Protein AF-A0A6B2DLX5-F1 (afdb_monomer_lite)

Structure (mmCIF, N/CA/C/O backbone):
data_AF-A0A6B2DLX5-F1
#
_entry.id   AF-A0A6B2DLX5-F1
#
loop_
_atom_site.group_PDB
_atom_site.id
_atom_site.type_symbol
_atom_site.label_atom_id
_atom_site.label_alt_id
_atom_site.label_comp_id
_atom_site.label_asym_id
_atom_site.label_entity_id
_atom_site.label_seq_id
_atom_site.pdbx_PDB_ins_code
_atom_site.Cartn_x
_atom_site.Cartn_y
_atom_site.Cartn_z
_atom_site.occupancy
_atom_site.B_iso_or_equiv
_atom_site.auth_seq_id
_atom_site.auth_comp_id
_atom_site.auth_asym_id
_atom_site.auth_atom_id
_atom_site.pdbx_PDB_model_num
ATOM 1 N N . MET A 1 1 ? -8.018 -4.590 13.183 1.00 63.00 1 MET A N 1
ATOM 2 C CA . MET A 1 1 ? -7.355 -3.274 12.997 1.00 63.00 1 MET A CA 1
ATOM 3 C C . MET A 1 1 ? -8.194 -2.063 13.432 1.00 63.00 1 MET A C 1
ATOM 5 O O . MET A 1 1 ? -7.621 -1.175 14.044 1.00 63.00 1 MET A O 1
ATOM 9 N N . LYS A 1 2 ? -9.519 -1.998 13.194 1.00 68.19 2 LYS A N 1
ATOM 10 C CA . LYS A 1 2 ? -10.344 -0.804 13.517 1.00 68.19 2 LYS A CA 1
ATOM 11 C C . LYS A 1 2 ? -10.205 -0.265 14.956 1.00 68.19 2 LYS A C 1
ATOM 13 O O . LYS A 1 2 ? -10.068 0.938 15.129 1.00 68.19 2 LYS A O 1
ATOM 18 N N . GLY A 1 3 ? -10.183 -1.135 15.970 1.00 75.56 3 GLY A N 1
ATOM 19 C CA . GLY A 1 3 ? -10.061 -0.711 17.375 1.00 75.56 3 GLY A CA 1
ATOM 20 C C . GLY A 1 3 ? -8.695 -0.129 17.770 1.00 75.56 3 GLY A C 1
ATOM 21 O O . GLY A 1 3 ? -8.614 0.593 18.755 1.00 75.56 3 GLY A O 1
ATOM 22 N N . LEU A 1 4 ? -7.630 -0.412 17.011 1.00 77.31 4 LEU A N 1
ATOM 23 C CA . LEU A 1 4 ? -6.293 0.148 17.246 1.00 77.31 4 LEU A CA 1
ATOM 24 C C . LEU A 1 4 ? -6.159 1.541 16.615 1.00 77.31 4 LEU A C 1
ATOM 26 O O . LEU A 1 4 ? -5.634 2.448 17.250 1.00 77.31 4 LEU A O 1
ATOM 30 N N . LEU A 1 5 ? -6.697 1.716 15.402 1.00 74.50 5 LEU A N 1
ATOM 31 C CA . LEU A 1 5 ? -6.668 2.993 14.682 1.00 74.50 5 LEU A CA 1
ATOM 32 C C . LEU A 1 5 ? -7.359 4.113 15.470 1.00 74.50 5 LEU A C 1
ATOM 34 O O . LEU A 1 5 ? -6.802 5.191 15.586 1.00 74.50 5 LEU A O 1
ATOM 38 N N . LEU A 1 6 ? -8.508 3.830 16.095 1.00 71.25 6 LEU A N 1
ATOM 39 C CA . LEU A 1 6 ? -9.227 4.805 16.932 1.00 71.25 6 LEU A CA 1
ATOM 40 C C . LEU A 1 6 ? -8.471 5.207 18.208 1.00 71.25 6 LEU A C 1
ATOM 42 O O . LEU A 1 6 ? -8.706 6.275 18.764 1.00 71.25 6 LEU A O 1
ATOM 46 N N . ARG A 1 7 ? -7.589 4.339 18.713 1.00 79.44 7 ARG A N 1
ATOM 47 C CA . ARG A 1 7 ? -6.763 4.649 19.888 1.00 79.44 7 ARG A CA 1
ATOM 48 C C . ARG A 1 7 ? -5.539 5.466 19.489 1.00 79.44 7 ARG A C 1
ATOM 50 O O . ARG A 1 7 ? -5.176 6.378 20.219 1.00 79.44 7 ARG A O 1
ATOM 57 N N . LEU A 1 8 ? -4.950 5.163 18.331 1.00 74.19 8 LEU A N 1
ATOM 58 C CA . LEU A 1 8 ? -3.856 5.945 17.758 1.00 74.19 8 LEU A CA 1
ATOM 59 C C . LEU A 1 8 ? -4.319 7.334 17.329 1.00 74.19 8 LEU A C 1
ATOM 61 O O . LEU A 1 8 ? -3.659 8.293 17.681 1.00 74.19 8 LEU A O 1
ATOM 65 N N . SER A 1 9 ? -5.489 7.477 16.705 1.00 63.59 9 SER A N 1
ATOM 66 C CA . SER A 1 9 ? -6.025 8.787 16.305 1.00 63.59 9 SER A CA 1
ATOM 67 C C . SER A 1 9 ? -6.191 9.763 17.479 1.00 63.59 9 SER A C 1
ATOM 69 O O . SER A 1 9 ? -6.121 10.973 17.301 1.00 63.59 9 SER A O 1
ATOM 71 N N . GLY A 1 10 ? -6.434 9.241 18.688 1.00 71.88 10 GLY A N 1
ATOM 72 C CA . GLY A 1 10 ? -6.523 10.034 19.917 1.00 71.88 10 GLY A CA 1
ATOM 73 C C . GLY A 1 10 ? -5.178 10.322 20.595 1.00 71.88 10 GLY A C 1
ATOM 74 O O . GLY A 1 10 ? -5.156 11.091 21.551 1.00 71.88 10 GLY A O 1
ATOM 75 N N . LEU A 1 11 ? -4.085 9.702 20.139 1.00 79.31 11 LEU A N 1
ATOM 76 C CA . LEU A 1 11 ? -2.745 9.813 20.725 1.00 79.31 11 LEU A CA 1
ATOM 77 C C . LEU A 1 11 ? -1.753 10.496 19.771 1.00 79.31 11 LEU A C 1
ATOM 79 O O . LEU A 1 11 ? -1.028 11.387 20.198 1.00 79.31 11 LEU A O 1
ATOM 83 N N . ASP A 1 12 ? -1.731 10.076 18.505 1.00 81.12 12 ASP A N 1
ATOM 84 C CA . ASP A 1 12 ? -0.863 10.578 17.444 1.00 81.12 12 ASP A CA 1
ATOM 85 C C . ASP A 1 12 ? -1.418 10.222 16.045 1.00 81.12 12 ASP A C 1
ATOM 87 O O . ASP A 1 12 ? -1.547 9.050 15.670 1.00 81.12 12 ASP A O 1
ATOM 91 N N . ALA A 1 13 ? -1.754 11.249 15.261 1.00 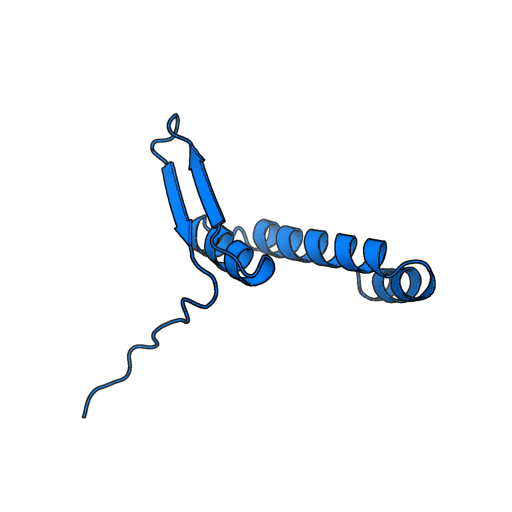80.69 13 ALA A N 1
ATOM 92 C CA . ALA A 1 13 ? -2.332 11.083 13.926 1.00 80.69 13 ALA A CA 1
ATOM 93 C C . ALA A 1 13 ? -1.331 10.492 12.915 1.00 80.69 13 ALA A C 1
ATOM 95 O O . ALA A 1 13 ? -1.731 9.761 12.004 1.00 80.69 13 ALA A O 1
ATOM 96 N N . ASP A 1 14 ? -0.033 10.749 13.091 1.00 84.75 14 ASP A N 1
ATOM 97 C CA . ASP A 1 14 ? 1.009 10.223 12.206 1.00 84.75 14 ASP A CA 1
ATOM 98 C C . ASP A 1 14 ? 1.174 8.708 12.378 1.00 84.75 14 ASP A C 1
ATOM 100 O O . ASP A 1 14 ? 1.256 7.961 11.397 1.00 84.75 14 ASP A O 1
ATOM 104 N N . ALA A 1 15 ? 1.125 8.218 13.613 1.00 85.94 15 ALA A N 1
ATOM 105 C CA . ALA A 1 15 ? 1.158 6.799 13.921 1.00 85.94 15 ALA A CA 1
ATOM 106 C C . ALA A 1 15 ? -0.110 6.077 13.439 1.00 85.94 15 ALA A C 1
ATOM 108 O O . ALA A 1 15 ? -0.030 4.952 12.937 1.00 85.94 15 ALA A O 1
ATOM 109 N N . GLU A 1 16 ? -1.283 6.715 13.516 1.00 85.38 16 GLU A N 1
ATOM 110 C CA . GLU A 1 16 ? -2.491 6.188 12.874 1.00 85.38 16 GLU A CA 1
ATOM 111 C C . GLU A 1 16 ? -2.289 6.029 11.358 1.00 85.38 16 GLU A C 1
ATOM 113 O O . GLU A 1 16 ? -2.590 4.970 10.792 1.00 85.38 16 GLU A O 1
ATOM 118 N N . ASN A 1 17 ? -1.757 7.063 10.703 1.00 87.44 17 ASN A N 1
ATOM 119 C CA . ASN A 1 17 ? -1.503 7.051 9.270 1.00 87.44 17 ASN A CA 1
ATOM 120 C C . ASN A 1 17 ? -0.500 5.953 8.879 1.00 87.44 17 ASN A C 1
ATOM 122 O O . ASN A 1 17 ? -0.748 5.193 7.940 1.00 87.44 17 ASN A O 1
ATOM 126 N N . ALA A 1 18 ? 0.574 5.778 9.652 1.00 89.44 18 ALA A N 1
ATOM 127 C CA . ALA A 1 18 ? 1.539 4.700 9.447 1.00 89.44 18 ALA A CA 1
ATOM 128 C C . ALA A 1 18 ? 0.869 3.313 9.480 1.00 89.44 18 ALA A C 1
ATOM 130 O O . ALA A 1 18 ? 1.092 2.485 8.594 1.00 89.44 18 ALA A O 1
ATOM 131 N N . VAL A 1 19 ? -0.024 3.063 10.444 1.00 92.00 19 VAL A N 1
ATOM 132 C CA . VAL A 1 19 ? -0.759 1.788 10.528 1.00 92.00 19 VAL A CA 1
ATOM 133 C C . VAL A 1 19 ? -1.720 1.604 9.350 1.00 92.00 19 VAL A C 1
ATOM 135 O O . VAL A 1 19 ? -1.897 0.479 8.877 1.00 92.00 19 VAL A O 1
ATOM 138 N N . ARG A 1 20 ? -2.321 2.680 8.828 1.00 90.62 20 ARG A N 1
ATOM 139 C CA . ARG A 1 20 ? -3.156 2.614 7.615 1.00 90.62 20 ARG A CA 1
ATOM 140 C C . ARG A 1 20 ? -2.344 2.204 6.387 1.00 90.62 20 ARG A C 1
ATOM 142 O O . ARG A 1 20 ? -2.822 1.363 5.626 1.00 90.62 20 ARG A O 1
ATOM 149 N N . VAL A 1 21 ? -1.131 2.735 6.224 1.00 94.75 21 VAL A N 1
ATOM 150 C CA . VAL A 1 21 ? -0.212 2.352 5.136 1.00 94.75 21 VAL A CA 1
ATOM 151 C C . VAL A 1 21 ? 0.203 0.885 5.267 1.00 94.75 21 VAL A C 1
ATOM 153 O O . VAL A 1 21 ? 0.121 0.133 4.297 1.00 94.75 21 VAL A O 1
ATOM 156 N N . ILE A 1 22 ? 0.552 0.428 6.473 1.00 94.56 22 ILE A N 1
ATOM 157 C CA . ILE A 1 22 ? 0.880 -0.986 6.721 1.00 94.56 22 ILE A CA 1
ATOM 158 C C . ILE A 1 22 ? -0.312 -1.887 6.367 1.00 94.56 22 ILE A C 1
ATOM 160 O O . ILE A 1 22 ? -0.166 -2.842 5.608 1.00 94.56 22 ILE A O 1
ATOM 164 N N . GLY A 1 23 ? -1.512 -1.556 6.851 1.00 94.75 23 GLY A N 1
ATOM 165 C CA . GLY A 1 23 ? -2.733 -2.315 6.562 1.00 94.75 23 GLY A CA 1
ATOM 166 C C . GLY A 1 23 ? -3.182 -2.254 5.096 1.00 94.75 23 GLY A C 1
ATOM 167 O O . GLY A 1 23 ? -3.978 -3.081 4.646 1.00 94.75 23 GLY A O 1
ATOM 168 N N . PHE A 1 24 ? -2.709 -1.278 4.324 1.00 95.12 24 PHE A N 1
ATOM 169 C CA . PHE A 1 24 ? -2.893 -1.253 2.878 1.00 95.12 24 PHE A CA 1
ATOM 170 C C . PHE A 1 24 ? -2.035 -2.328 2.198 1.00 95.12 24 PHE A C 1
ATOM 172 O O . PHE A 1 24 ? -2.579 -3.160 1.472 1.00 95.12 24 PHE A O 1
ATOM 179 N N . PHE A 1 25 ? -0.733 -2.377 2.491 1.00 96.31 25 PHE A N 1
ATOM 180 C CA . PHE A 1 25 ? 0.162 -3.378 1.904 1.00 96.31 25 PHE A CA 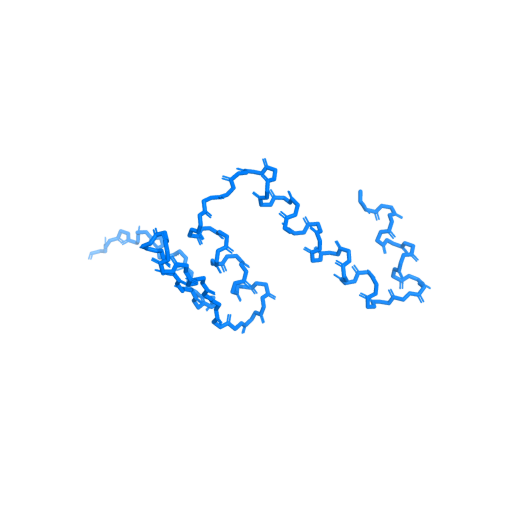1
ATOM 181 C C . PHE A 1 25 ? -0.128 -4.799 2.396 1.00 96.31 25 PHE A C 1
ATOM 183 O O . PHE A 1 25 ? -0.085 -5.735 1.602 1.00 96.31 25 PHE A O 1
ATOM 190 N N . ASP A 1 26 ? -0.517 -4.964 3.661 1.00 96.56 26 ASP A N 1
ATOM 191 C CA . ASP A 1 26 ? -0.932 -6.257 4.218 1.00 96.56 26 ASP A CA 1
ATOM 192 C C . ASP A 1 26 ? -2.099 -6.880 3.428 1.00 96.56 26 ASP A C 1
ATOM 194 O O . ASP A 1 26 ? -2.103 -8.078 3.132 1.00 96.56 26 ASP A O 1
ATOM 198 N N . ARG A 1 27 ? -3.058 -6.053 2.982 1.00 95.62 27 ARG A N 1
ATOM 199 C CA . ARG A 1 27 ? -4.164 -6.499 2.121 1.00 95.62 27 ARG A CA 1
ATOM 200 C C . ARG A 1 27 ? -3.691 -6.931 0.736 1.00 95.62 27 ARG A C 1
ATOM 202 O O . ARG A 1 27 ? -4.189 -7.935 0.235 1.00 95.62 27 ARG A O 1
ATOM 209 N N . LEU A 1 28 ? -2.736 -6.222 0.134 1.00 95.69 28 LEU A N 1
ATOM 210 C CA . LEU A 1 28 ? -2.162 -6.605 -1.163 1.00 95.69 28 LEU A CA 1
ATOM 211 C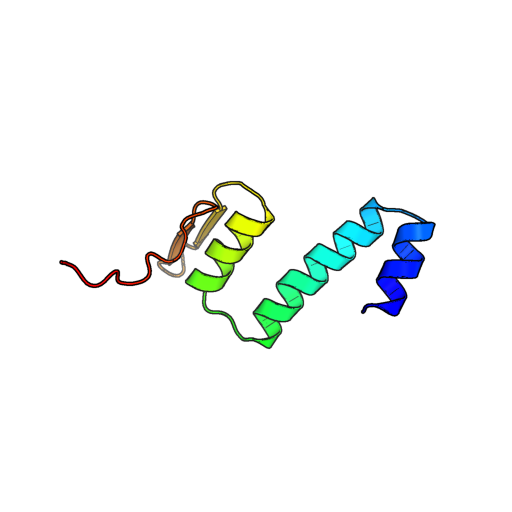 C . LEU A 1 28 ? -1.398 -7.932 -1.072 1.00 95.69 28 LEU A C 1
ATOM 213 O O . LEU A 1 28 ? -1.563 -8.794 -1.933 1.00 95.69 28 LEU A O 1
ATOM 217 N N . ILE A 1 29 ? -0.624 -8.125 -0.001 1.00 95.69 29 ILE A N 1
ATOM 218 C CA . ILE A 1 29 ? 0.101 -9.374 0.269 1.00 95.69 29 ILE A CA 1
ATOM 219 C C . ILE A 1 29 ? -0.884 -10.525 0.491 1.00 95.69 29 ILE A C 1
ATOM 221 O O . ILE A 1 29 ? -0.757 -11.579 -0.133 1.00 95.69 29 ILE A O 1
ATOM 225 N N . THR A 1 30 ? -1.899 -10.314 1.331 1.00 96.56 30 THR A N 1
ATOM 226 C CA . THR A 1 30 ? -2.936 -11.316 1.624 1.00 96.56 30 THR A CA 1
ATOM 227 C C . THR A 1 30 ? -3.712 -11.710 0.366 1.00 96.56 30 THR A C 1
ATOM 229 O O . THR A 1 30 ? -3.993 -12.889 0.158 1.00 96.56 30 THR A O 1
ATOM 232 N N . ALA A 1 31 ? -4.015 -10.744 -0.505 1.00 95.31 31 ALA A N 1
ATOM 233 C CA . ALA A 1 31 ? -4.669 -10.980 -1.789 1.00 95.31 31 ALA A CA 1
ATOM 234 C C . ALA A 1 31 ? -3.737 -11.581 -2.856 1.00 95.31 31 ALA A C 1
ATOM 236 O O . ALA A 1 31 ? -4.212 -11.929 -3.934 1.00 95.31 31 ALA A O 1
ATOM 237 N N . ARG A 1 32 ? -2.429 -11.704 -2.574 1.00 95.81 32 ARG A N 1
ATOM 238 C CA . ARG A 1 32 ? -1.389 -12.080 -3.545 1.00 95.81 32 ARG A CA 1
ATOM 239 C C . ARG A 1 32 ? -1.468 -11.249 -4.828 1.00 95.81 32 ARG A C 1
ATOM 241 O O . ARG A 1 32 ? -1.434 -11.799 -5.926 1.00 95.81 32 ARG A O 1
ATOM 248 N N . ALA A 1 33 ? -1.601 -9.933 -4.669 1.00 94.94 33 ALA A N 1
ATOM 249 C CA . ALA A 1 33 ? -1.659 -9.008 -5.790 1.00 94.94 33 ALA A CA 1
ATOM 250 C C . ALA A 1 33 ? -0.446 -9.197 -6.714 1.00 94.94 33 ALA A C 1
ATOM 252 O O . ALA A 1 33 ? 0.691 -9.336 -6.255 1.00 94.94 33 ALA A O 1
ATOM 253 N N . ASP A 1 34 ? -0.700 -9.200 -8.019 1.00 93.69 34 ASP A N 1
ATOM 254 C CA . ASP A 1 34 ? 0.349 -9.176 -9.027 1.00 93.69 34 ASP A CA 1
ATOM 255 C C . ASP A 1 34 ? 1.110 -7.839 -8.999 1.00 93.69 34 ASP A C 1
ATOM 257 O O . ASP A 1 34 ? 0.697 -6.856 -8.370 1.00 93.69 34 ASP A O 1
ATOM 261 N N . LEU A 1 35 ? 2.256 -7.802 -9.680 1.00 91.81 35 LEU A N 1
ATOM 262 C CA . LEU A 1 35 ? 3.117 -6.627 -9.668 1.00 91.81 35 LEU A CA 1
ATOM 263 C C . LEU A 1 35 ? 2.438 -5.393 -10.287 1.00 91.81 35 LEU A C 1
ATOM 265 O O . LEU A 1 35 ? 2.676 -4.287 -9.802 1.00 91.81 35 LEU A O 1
ATOM 269 N N . ASP A 1 36 ? 1.594 -5.546 -11.315 1.00 91.50 36 ASP A N 1
ATOM 270 C CA . ASP A 1 36 ? 0.843 -4.433 -11.923 1.00 91.50 36 ASP A CA 1
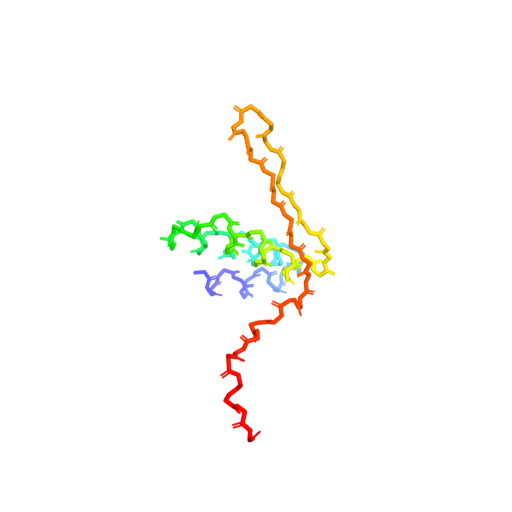ATOM 271 C C . ASP A 1 36 ? -0.083 -3.780 -10.905 1.00 91.50 36 ASP A C 1
ATOM 273 O O . ASP A 1 36 ? 0.038 -2.583 -10.616 1.00 91.50 36 ASP A O 1
ATOM 277 N N . THR A 1 37 ? -0.913 -4.605 -10.272 1.00 93.94 37 THR A N 1
ATOM 278 C CA . THR A 1 37 ? -1.831 -4.185 -9.219 1.00 93.94 37 THR A CA 1
ATOM 279 C C . THR A 1 37 ? -1.087 -3.521 -8.058 1.00 93.94 37 THR A C 1
ATOM 281 O O . THR A 1 37 ? -1.517 -2.468 -7.580 1.00 93.94 37 THR A O 1
ATOM 284 N N . LEU A 1 38 ? 0.050 -4.079 -7.622 1.00 94.38 38 LEU A N 1
ATOM 285 C CA . LEU A 1 38 ? 0.865 -3.513 -6.544 1.00 94.38 38 LEU A CA 1
ATOM 286 C C . LEU A 1 38 ? 1.386 -2.111 -6.888 1.00 94.38 38 LEU A C 1
ATOM 288 O O . LEU A 1 38 ? 1.178 -1.174 -6.117 1.00 94.38 38 LEU A O 1
ATOM 292 N N . VAL A 1 39 ? 2.058 -1.946 -8.030 1.00 94.31 39 VAL A N 1
ATOM 293 C CA . VAL A 1 39 ? 2.688 -0.666 -8.407 1.00 94.31 39 VAL A CA 1
ATOM 294 C C . VAL A 1 39 ? 1.637 0.402 -8.696 1.00 94.31 39 VAL A C 1
ATOM 296 O O . VAL A 1 39 ? 1.825 1.549 -8.293 1.00 94.31 39 VAL A O 1
ATOM 299 N N . ARG A 1 40 ? 0.508 0.039 -9.320 1.00 93.88 40 ARG A N 1
ATOM 300 C CA . ARG A 1 40 ? -0.605 0.965 -9.567 1.00 93.88 40 ARG A CA 1
ATOM 301 C C . ARG A 1 40 ? -1.250 1.437 -8.270 1.00 93.88 40 ARG A C 1
ATOM 303 O O . ARG A 1 40 ? -1.325 2.636 -8.032 1.00 93.88 40 ARG A O 1
ATOM 310 N N . SER A 1 41 ? -1.616 0.501 -7.395 1.00 94.50 41 SER A N 1
ATOM 311 C CA . SER A 1 41 ? -2.230 0.839 -6.107 1.00 94.50 41 SER A CA 1
ATOM 312 C C . SER A 1 41 ? -1.273 1.666 -5.236 1.00 94.50 41 SER A C 1
ATOM 314 O O . SER A 1 41 ? -1.702 2.557 -4.508 1.00 94.50 41 SER A O 1
ATOM 316 N N . THR A 1 42 ? 0.037 1.412 -5.334 1.00 94.62 42 THR A N 1
ATOM 317 C CA . THR A 1 42 ? 1.062 2.204 -4.636 1.00 94.62 42 THR A CA 1
ATOM 318 C C . THR A 1 42 ? 1.184 3.614 -5.209 1.00 94.62 42 THR A C 1
ATOM 320 O O . THR A 1 42 ? 1.315 4.559 -4.437 1.00 94.62 42 THR A O 1
ATOM 323 N N . ALA A 1 43 ? 1.111 3.778 -6.534 1.00 95.12 43 ALA A N 1
ATOM 324 C CA . ALA A 1 43 ? 1.094 5.096 -7.165 1.00 95.12 43 ALA A CA 1
ATOM 325 C C . ALA A 1 43 ? -0.132 5.911 -6.724 1.00 95.12 43 ALA A C 1
ATOM 327 O O . ALA A 1 43 ? 0.013 7.080 -6.374 1.00 95.12 43 ALA A O 1
ATOM 328 N N . ASP A 1 44 ? -1.310 5.282 -6.652 1.00 94.06 44 ASP A N 1
ATOM 329 C CA . ASP A 1 44 ? -2.532 5.925 -6.153 1.00 94.06 44 ASP A CA 1
ATOM 330 C C . ASP A 1 44 ? -2.424 6.305 -4.667 1.00 94.06 44 ASP A C 1
ATOM 332 O O . ASP A 1 44 ? -2.804 7.411 -4.289 1.00 94.06 44 ASP A O 1
ATOM 336 N N . LEU A 1 45 ? -1.858 5.431 -3.823 1.00 93.12 45 LEU A N 1
ATOM 337 C CA . LEU A 1 45 ? -1.622 5.728 -2.405 1.00 93.12 45 LEU A CA 1
ATOM 338 C C . LEU A 1 45 ? -0.622 6.880 -2.211 1.00 93.12 45 LEU A C 1
ATOM 340 O O . LEU A 1 45 ? -0.814 7.715 -1.331 1.00 93.12 45 LEU A O 1
ATOM 344 N N . ALA A 1 46 ? 0.450 6.911 -3.007 1.00 92.00 46 ALA A N 1
ATOM 345 C CA . ALA A 1 46 ? 1.507 7.916 -2.916 1.00 92.00 46 ALA A CA 1
ATOM 346 C C . ALA A 1 46 ? 1.135 9.249 -3.588 1.00 92.00 46 ALA A C 1
ATOM 348 O O . ALA A 1 46 ? 1.788 10.263 -3.341 1.00 92.00 46 ALA A O 1
ATOM 349 N N . GLY A 1 47 ? 0.120 9.258 -4.460 1.00 92.69 47 GLY A N 1
ATOM 350 C CA . GLY A 1 47 ? -0.266 10.429 -5.247 1.00 92.69 47 GLY A CA 1
ATOM 351 C C . GLY A 1 47 ? 0.798 10.861 -6.263 1.00 92.69 47 GLY A C 1
ATOM 352 O O . GLY A 1 47 ? 0.766 11.992 -6.747 1.00 92.69 47 GLY A O 1
ATOM 353 N N . CYS A 1 48 ? 1.755 9.990 -6.593 1.00 94.06 48 CYS A N 1
ATOM 354 C CA . CYS A 1 48 ? 2.853 10.287 -7.508 1.00 94.06 48 CYS A CA 1
ATOM 355 C C . CYS A 1 48 ? 3.264 9.044 -8.316 1.00 94.06 48 CYS A C 1
ATOM 357 O O . CYS A 1 48 ? 2.889 7.925 -7.962 1.00 94.06 48 CYS A O 1
ATOM 359 N N . PRO A 1 49 ? 4.000 9.203 -9.433 1.00 93.50 49 PRO A N 1
ATOM 360 C CA . PRO A 1 49 ? 4.464 8.061 -10.211 1.00 93.50 49 PRO A CA 1
ATOM 361 C C . PRO A 1 49 ? 5.404 7.157 -9.405 1.00 93.50 49 PRO A C 1
ATOM 363 O O . PRO A 1 49 ? 6.388 7.626 -8.834 1.00 93.50 49 PRO A O 1
ATOM 366 N N . VAL A 1 50 ? 5.142 5.850 -9.426 1.00 94.75 50 VAL A N 1
ATOM 367 C CA . VAL A 1 50 ? 5.918 4.827 -8.705 1.00 94.75 50 VAL A CA 1
ATOM 368 C C . VAL A 1 50 ? 6.381 3.755 -9.685 1.00 94.75 50 VAL A C 1
ATOM 370 O O . VAL A 1 50 ? 5.687 3.438 -10.650 1.00 94.75 50 VAL A O 1
ATOM 373 N N . GLY A 1 51 ? 7.563 3.180 -9.459 1.00 93.50 51 GLY A N 1
ATOM 374 C CA . GLY A 1 51 ? 8.050 2.066 -10.263 1.00 93.50 51 GLY A CA 1
ATOM 375 C C . GLY A 1 51 ? 8.982 1.128 -9.511 1.00 93.50 51 GLY A C 1
ATOM 376 O O . GLY A 1 51 ? 9.601 1.504 -8.520 1.00 93.50 51 GLY A O 1
ATOM 377 N N . VAL A 1 52 ? 9.074 -0.097 -10.018 1.00 92.31 52 VAL A N 1
ATOM 378 C CA . VAL A 1 52 ? 9.979 -1.150 -9.556 1.00 92.31 52 VAL A CA 1
ATOM 379 C C . VAL A 1 52 ? 10.947 -1.457 -10.686 1.00 92.31 52 VAL A C 1
ATOM 381 O O . VAL A 1 52 ? 10.530 -1.703 -11.817 1.00 92.31 52 VAL A O 1
ATOM 384 N N . HIS A 1 53 ? 12.240 -1.444 -10.376 1.00 92.94 53 HIS A N 1
ATOM 385 C CA . HIS A 1 53 ? 13.2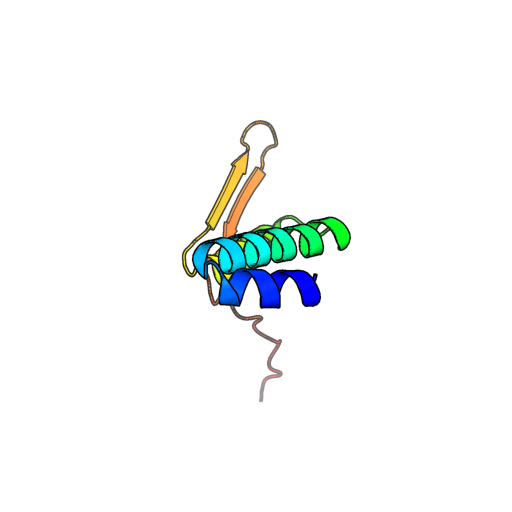98 -1.788 -11.316 1.00 92.94 53 HIS A CA 1
ATOM 386 C C . HIS A 1 53 ? 14.206 -2.844 -10.684 1.00 92.94 53 HIS A C 1
ATOM 388 O O . HIS A 1 53 ? 14.958 -2.557 -9.755 1.00 92.94 53 HIS A O 1
ATOM 394 N N . ALA A 1 54 ? 14.104 -4.074 -11.179 1.00 90.38 54 ALA A N 1
ATOM 395 C CA . ALA A 1 54 ? 14.881 -5.226 -10.747 1.00 90.38 54 ALA A CA 1
ATOM 396 C C . ALA A 1 54 ? 15.547 -5.867 -11.981 1.00 90.38 54 ALA A C 1
ATOM 398 O O . ALA A 1 54 ? 15.038 -6.846 -12.537 1.00 90.38 54 ALA A O 1
ATOM 399 N N . PRO A 1 55 ? 16.689 -5.321 -12.439 1.00 86.69 55 PRO A N 1
ATOM 400 C CA . PRO A 1 55 ? 17.322 -5.733 -13.692 1.00 86.69 55 PRO A CA 1
ATOM 401 C C . PRO A 1 55 ? 17.808 -7.188 -13.659 1.00 86.69 55 PRO A C 1
ATOM 403 O O . PRO A 1 55 ? 17.719 -7.878 -14.670 1.00 86.69 55 PRO A O 1
ATOM 406 N N . GLY A 1 56 ? 18.218 -7.696 -12.490 1.00 91.94 56 GLY A N 1
ATOM 407 C CA . GLY A 1 56 ? 18.579 -9.110 -12.304 1.00 91.94 56 GLY A CA 1
ATOM 408 C C . GLY A 1 56 ? 17.423 -10.096 -12.524 1.00 91.94 56 GLY A C 1
ATOM 409 O O . GLY A 1 56 ? 17.664 -11.282 -12.711 1.00 91.94 56 GLY A O 1
ATOM 410 N N . HIS A 1 57 ? 16.180 -9.607 -12.546 1.00 87.19 57 HIS A N 1
ATOM 411 C CA . HIS A 1 57 ? 14.973 -10.388 -12.818 1.00 87.19 57 HIS A CA 1
ATOM 412 C C . HIS A 1 57 ? 14.315 -10.010 -14.158 1.00 87.19 57 HIS A C 1
ATOM 414 O O . HIS A 1 57 ? 13.197 -10.441 -14.426 1.00 87.19 57 HIS A O 1
ATOM 420 N N . GLY A 1 58 ? 14.972 -9.182 -14.986 1.00 89.75 58 GLY A N 1
ATOM 421 C CA . GLY A 1 58 ? 14.399 -8.670 -16.237 1.00 89.75 58 GLY A CA 1
ATOM 422 C C . GLY A 1 58 ? 13.139 -7.822 -16.032 1.00 89.75 58 GLY A C 1
ATOM 423 O O . GLY A 1 58 ? 12.303 -7.731 -16.926 1.00 89.75 58 GLY A O 1
ATOM 424 N N . LEU A 1 59 ? 12.974 -7.236 -14.843 1.00 88.50 59 LEU A N 1
ATOM 425 C CA . LEU A 1 59 ? 11.707 -6.682 -14.387 1.00 88.50 59 LEU A CA 1
ATOM 426 C C . LEU A 1 59 ? 11.803 -5.168 -14.237 1.00 88.50 59 LEU A C 1
ATOM 428 O O . LEU A 1 59 ? 12.617 -4.644 -13.478 1.00 88.50 59 LEU A O 1
ATOM 432 N N . SER A 1 60 ? 10.963 -4.455 -14.979 1.00 92.38 60 SER A N 1
ATOM 433 C CA . SER A 1 60 ? 10.862 -3.003 -14.910 1.00 92.38 60 SER A CA 1
ATOM 434 C C . SER A 1 60 ? 9.415 -2.597 -15.126 1.00 92.38 60 SER A C 1
ATOM 436 O O . SER A 1 60 ? 8.856 -2.843 -16.191 1.00 92.38 60 SER A O 1
ATOM 438 N N . GLN A 1 61 ? 8.813 -1.967 -14.125 1.00 91.38 61 GLN A N 1
ATOM 439 C CA . GLN A 1 61 ? 7.418 -1.554 -14.170 1.00 91.38 61 GLN A CA 1
ATOM 440 C C . GLN A 1 61 ? 7.252 -0.177 -13.543 1.00 91.38 61 GLN A C 1
ATOM 442 O O . GLN A 1 61 ? 7.925 0.156 -12.570 1.00 91.3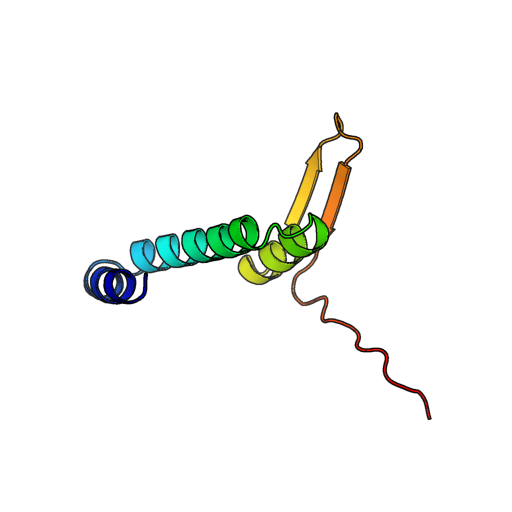8 61 GLN A O 1
ATOM 447 N N . ARG A 1 62 ? 6.352 0.633 -14.094 1.00 93.25 62 ARG A N 1
ATOM 448 C CA . ARG A 1 62 ? 6.025 1.963 -13.581 1.00 93.25 62 ARG A CA 1
ATOM 449 C C . ARG A 1 62 ? 4.533 2.214 -13.757 1.00 93.25 62 ARG A C 1
ATOM 451 O O . ARG A 1 62 ? 3.986 1.864 -14.795 1.00 93.25 62 ARG A O 1
ATOM 458 N N . ALA A 1 63 ? 3.911 2.852 -12.775 1.00 92.38 63 ALA A N 1
ATOM 459 C CA . ALA A 1 63 ? 2.542 3.340 -12.851 1.00 92.38 63 ALA A CA 1
ATOM 460 C C . ALA A 1 63 ? 2.483 4.816 -12.444 1.00 92.38 63 ALA A C 1
ATOM 462 O O . ALA A 1 63 ? 3.297 5.293 -11.650 1.00 92.38 63 ALA A O 1
ATOM 463 N N . ALA A 1 64 ? 1.516 5.534 -13.007 1.00 92.12 64 ALA A N 1
ATOM 464 C CA . ALA A 1 64 ? 1.154 6.881 -12.595 1.00 92.12 64 ALA A CA 1
ATOM 465 C C . ALA A 1 64 ? -0.195 6.840 -11.856 1.00 92.12 64 ALA A C 1
ATOM 467 O O . ALA A 1 64 ? -1.038 6.007 -12.204 1.00 92.12 64 ALA A O 1
ATOM 468 N N . PRO A 1 65 ? -0.405 7.720 -10.864 1.00 87.69 65 PRO A N 1
ATOM 469 C CA . PRO A 1 65 ? -1.676 7.824 -10.160 1.00 87.69 65 PRO A CA 1
ATOM 470 C C . PRO A 1 65 ? -2.783 8.235 -11.128 1.00 87.69 65 PRO A C 1
ATOM 472 O O . PRO A 1 65 ? -2.553 9.014 -12.057 1.00 87.69 65 PRO A O 1
ATOM 475 N N . GLY A 1 66 ? -3.993 7.728 -10.910 1.00 76.50 66 GLY A N 1
ATOM 476 C CA . GLY A 1 66 ? -5.150 8.137 -11.706 1.00 76.50 66 GLY A CA 1
ATOM 477 C C . GLY A 1 66 ? -5.160 7.609 -13.144 1.00 76.50 66 GLY A C 1
ATOM 478 O O . GLY A 1 66 ? -5.968 8.075 -13.948 1.00 76.50 66 GLY A O 1
ATOM 479 N N . ALA A 1 67 ? -4.337 6.601 -13.470 1.00 62.16 67 ALA A N 1
ATOM 480 C CA . ALA A 1 67 ? -4.566 5.740 -14.631 1.00 62.16 67 ALA A CA 1
ATOM 481 C C . ALA A 1 67 ? -5.814 4.878 -14.365 1.00 62.16 67 ALA A C 1
ATOM 483 O O . ALA A 1 67 ? -5.741 3.678 -14.090 1.00 62.16 67 ALA A O 1
ATOM 484 N N . GLY A 1 68 ? -6.971 5.544 -14.358 1.00 48.19 68 GLY A N 1
ATOM 485 C CA . GLY A 1 68 ? -8.272 4.932 -14.192 1.00 48.19 68 GLY A CA 1
ATOM 486 C C . GLY A 1 68 ? -8.431 3.811 -15.203 1.00 48.19 68 GLY A C 1
ATOM 487 O O . GLY A 1 68 ? -7.989 3.912 -16.349 1.00 48.19 68 GLY A O 1
ATOM 488 N N . VAL A 1 69 ? -9.052 2.723 -14.756 1.00 45.22 69 VAL A N 1
ATOM 489 C CA . VAL A 1 69 ? -9.592 1.696 -15.639 1.00 45.22 69 VAL A CA 1
ATOM 490 C C . VAL A 1 69 ? -10.388 2.418 -16.724 1.00 45.22 69 VAL A C 1
ATOM 492 O O . VAL A 1 69 ? -11.468 2.944 -16.460 1.00 45.22 69 VAL A O 1
ATOM 495 N N . SER A 1 70 ? -9.841 2.463 -17.940 1.00 39.88 70 SER A N 1
ATOM 496 C CA . SER A 1 70 ? -10.655 2.685 -19.122 1.00 39.88 70 SER A CA 1
ATOM 497 C C . SER A 1 70 ? -11.538 1.448 -19.207 1.00 39.88 70 SER A C 1
ATOM 499 O O . SER A 1 70 ? -11.119 0.397 -19.692 1.00 39.88 70 SER A O 1
ATOM 501 N N . ALA A 1 71 ? -12.720 1.521 -18.593 1.00 45.12 71 ALA A N 1
ATOM 502 C CA . ALA A 1 71 ? -13.766 0.558 -18.871 1.00 45.12 71 ALA A CA 1
ATOM 503 C C . ALA A 1 71 ? -13.964 0.584 -20.394 1.00 45.12 71 ALA A C 1
ATOM 505 O O . ALA A 1 71 ? -13.981 1.682 -20.958 1.00 45.12 71 ALA A O 1
ATOM 506 N N . PRO A 1 72 ? -14.066 -0.566 -21.083 1.00 37.28 72 PRO A N 1
ATOM 507 C CA . PRO A 1 72 ? -14.375 -0.568 -22.503 1.00 37.28 72 PRO A CA 1
ATOM 508 C C . PRO A 1 72 ? -15.754 0.073 -22.689 1.00 37.28 72 PRO A C 1
ATOM 510 O O . PRO A 1 72 ? -16.787 -0.568 -22.519 1.00 37.28 72 PRO A O 1
ATOM 513 N N . GLY A 1 73 ? -15.760 1.372 -22.980 1.00 40.06 73 GLY A N 1
ATOM 514 C CA . GLY A 1 73 ? -16.936 2.098 -23.414 1.00 40.06 73 GLY A CA 1
ATOM 515 C C . GLY A 1 73 ? -17.314 1.561 -24.781 1.00 40.06 73 GLY A C 1
ATOM 516 O O . GLY A 1 73 ? -16.582 1.742 -25.752 1.00 40.06 73 GLY A O 1
ATOM 517 N N . THR A 1 74 ? -18.429 0.842 -24.838 1.00 48.78 74 THR A N 1
ATOM 518 C CA . THR A 1 74 ? -19.095 0.481 -26.085 1.00 48.78 74 THR A CA 1
ATOM 519 C C . THR A 1 74 ? -19.387 1.761 -26.872 1.00 48.78 74 THR A C 1
ATOM 521 O O . THR A 1 74 ? -19.968 2.703 -26.334 1.00 48.78 74 THR A O 1
ATOM 524 N N . ALA A 1 75 ? -18.928 1.793 -28.122 1.00 40.22 75 ALA A N 1
ATOM 525 C CA . ALA A 1 75 ? -19.156 2.873 -29.075 1.00 40.22 75 ALA A CA 1
ATOM 526 C C . ALA A 1 75 ? -20.656 3.087 -29.366 1.00 40.22 75 ALA A C 1
ATOM 528 O O . ALA A 1 75 ? -21.414 2.114 -29.331 1.00 40.22 75 ALA A O 1
ATOM 529 N N . PRO A 1 76 ? -21.083 4.310 -29.721 1.00 52.06 76 PRO A N 1
ATOM 530 C CA . PRO A 1 76 ? -22.113 4.519 -30.730 1.00 52.06 76 PRO A CA 1
ATOM 531 C C . PRO A 1 76 ? -21.527 4.512 -32.151 1.00 52.06 76 PRO A C 1
ATOM 533 O O . PRO A 1 76 ? -20.387 5.000 -32.338 1.00 52.06 76 PRO A O 1
#

Secondary structure (DSSP, 8-state):
-HHHHHHHTTT-HHHHHHHHHHHHHHHHHHTT--HHHHHHHHHHHHTS-EEEEEGGGTEEEEE-TT----------

Sequence (76 aa):
MKGLLLRLSGLDADAENAVRVIGFFDRLITARADLDTLVRSTADLAGCPVGVHAPGHGLSQRAAPGAGVSAPGTAP

pLDDT: mean 82.99, std 16.63, range [37.28, 96.56]

Foldseek 3Di:
DVVVLVVCVVPPPVVSVVVVVVVVVVVCVVVVPDPQRVQQVVQQVVQAKGWDDDVVVVDTDIDHHPPDPPPPDDDD

Radius of gyration: 16.4 Å; chains: 1; bounding box: 41×23×52 Å